Protein AF-A0A2V4DAL5-F1 (afdb_monomer_lite)

Sequence (123 aa):
LVMYIELTNGVIRFSMLDTSIRTGEVYVMNVKKVLTKYHISLVITPIIAAAVAITTLLFKDVISGFVGLFSEISALRLEESVELESVYGVALGTMIVFMLVAIVFIADIPGRYQKMREGGSDE

Structure (mmCIF, N/CA/C/O backbone):
data_AF-A0A2V4DAL5-F1
#
_entry.id   AF-A0A2V4DAL5-F1
#
loop_
_atom_site.group_PDB
_atom_site.id
_atom_site.type_symbol
_atom_site.label_atom_id
_atom_site.label_alt_id
_atom_site.label_comp_id
_atom_site.label_asym_id
_atom_site.label_entity_id
_atom_site.label_seq_id
_atom_site.pdbx_PDB_ins_code
_atom_site.Cartn_x
_atom_site.Cartn_y
_atom_site.Cartn_z
_atom_site.occupancy
_atom_site.B_iso_or_equiv
_atom_site.auth_seq_id
_atom_site.auth_comp_id
_atom_site.auth_asym_id
_atom_site.auth_atom_id
_atom_site.pdbx_PDB_model_num
ATOM 1 N N . LEU A 1 1 ? 20.917 6.900 -15.686 1.00 53.22 1 LEU A N 1
ATOM 2 C CA . LEU A 1 1 ? 19.773 6.535 -16.551 1.00 53.22 1 LEU A CA 1
ATOM 3 C C . LEU A 1 1 ? 18.505 7.229 -16.067 1.00 53.22 1 LEU A C 1
ATOM 5 O O . LEU A 1 1 ? 17.868 6.761 -15.132 1.00 53.22 1 LEU A O 1
ATOM 9 N N . VAL A 1 2 ? 18.155 8.351 -16.693 1.00 53.66 2 VAL A N 1
ATOM 10 C CA . VAL A 1 2 ? 16.916 9.094 -16.415 1.00 53.66 2 VAL A CA 1
ATOM 11 C C . VAL A 1 2 ? 15.946 8.857 -17.574 1.00 53.66 2 VAL A C 1
ATOM 13 O O . VAL A 1 2 ? 16.304 9.068 -18.736 1.00 53.66 2 VAL A O 1
ATOM 16 N N . MET A 1 3 ? 14.746 8.362 -17.264 1.00 66.25 3 MET A N 1
ATOM 17 C CA . MET A 1 3 ? 13.661 8.153 -18.226 1.00 66.25 3 MET A CA 1
ATOM 18 C C . MET A 1 3 ? 12.704 9.342 -18.150 1.00 66.25 3 MET A C 1
ATOM 20 O O . MET A 1 3 ? 12.204 9.657 -17.074 1.00 66.25 3 MET A O 1
ATOM 24 N N . TYR A 1 4 ? 12.451 9.985 -19.286 1.00 63.19 4 TYR A N 1
ATOM 25 C CA . TYR A 1 4 ? 11.448 11.033 -19.418 1.00 63.19 4 TYR A CA 1
ATOM 26 C C . TYR A 1 4 ? 10.128 10.416 -19.885 1.00 63.19 4 TYR A C 1
ATOM 28 O O . TYR A 1 4 ? 10.107 9.663 -20.866 1.00 63.19 4 TYR A O 1
ATOM 36 N N . ILE A 1 5 ? 9.051 10.720 -19.160 1.00 66.44 5 ILE A N 1
ATOM 37 C CA . ILE A 1 5 ? 7.681 10.346 -19.511 1.00 66.44 5 ILE A CA 1
ATOM 38 C C . ILE A 1 5 ? 6.982 11.619 -19.979 1.00 66.44 5 ILE A C 1
ATOM 40 O O . ILE A 1 5 ? 6.785 12.539 -19.188 1.00 66.44 5 ILE A O 1
ATOM 44 N N . GLU A 1 6 ? 6.612 11.666 -21.255 1.00 66.31 6 GLU A N 1
ATOM 45 C CA . GLU A 1 6 ? 5.822 12.757 -21.823 1.00 66.31 6 GLU A CA 1
ATOM 46 C C . GLU A 1 6 ? 4.372 12.301 -21.973 1.00 66.31 6 GLU A C 1
ATOM 48 O O . GLU A 1 6 ? 4.103 11.247 -22.561 1.00 66.31 6 GLU A O 1
ATOM 53 N N . LEU A 1 7 ? 3.438 13.088 -21.441 1.00 65.56 7 LEU A N 1
ATOM 54 C CA . LEU A 1 7 ? 2.006 12.849 -21.570 1.00 65.56 7 LEU A CA 1
ATOM 55 C C . LEU A 1 7 ? 1.404 13.942 -22.455 1.00 65.56 7 LEU A C 1
ATOM 57 O O . LEU A 1 7 ? 1.045 15.012 -21.971 1.00 65.56 7 LEU A O 1
ATOM 61 N N . THR A 1 8 ? 1.274 13.656 -23.751 1.00 64.12 8 THR A N 1
ATOM 62 C CA . THR A 1 8 ? 0.718 14.605 -24.728 1.00 64.12 8 THR A CA 1
ATOM 63 C C . THR A 1 8 ? -0.507 13.978 -25.390 1.00 64.12 8 THR A C 1
ATOM 65 O O . THR A 1 8 ? -0.416 12.894 -25.968 1.00 64.12 8 THR A O 1
ATOM 68 N N . ASN A 1 9 ? -1.672 14.634 -25.284 1.00 58.56 9 ASN A N 1
ATOM 69 C CA . ASN A 1 9 ? -2.960 14.157 -25.820 1.00 58.56 9 ASN A CA 1
ATOM 70 C C . ASN A 1 9 ? -3.303 12.701 -25.433 1.00 58.56 9 ASN A C 1
ATOM 72 O O . ASN A 1 9 ? -3.770 11.922 -26.261 1.00 58.56 9 ASN A O 1
ATOM 76 N N . GLY A 1 10 ? -3.025 12.309 -24.184 1.00 58.59 10 GLY A N 1
ATOM 77 C CA . GLY A 1 10 ? -3.317 10.963 -23.671 1.00 58.59 10 GLY A CA 1
ATOM 78 C C . GLY A 1 10 ? -2.381 9.855 -24.171 1.00 58.59 10 GLY A C 1
ATOM 79 O O . GLY A 1 10 ? -2.554 8.697 -23.797 1.00 58.59 10 GLY A O 1
ATOM 80 N N . VAL A 1 11 ? -1.371 10.183 -24.983 1.00 56.94 11 VAL A N 1
ATOM 81 C CA . VAL A 1 11 ? -0.356 9.229 -25.439 1.00 56.94 11 VAL A CA 1
ATOM 82 C C . VAL A 1 11 ? 0.877 9.353 -24.555 1.00 56.94 11 VAL A C 1
ATOM 84 O O . VAL A 1 11 ? 1.521 10.400 -24.517 1.00 56.94 11 VAL A O 1
ATOM 87 N N . ILE A 1 12 ? 1.219 8.263 -23.867 1.00 66.12 12 ILE A N 1
ATOM 88 C CA . ILE A 1 12 ? 2.426 8.180 -23.043 1.00 66.12 12 ILE A CA 1
ATOM 89 C C . ILE A 1 12 ? 3.623 7.888 -23.952 1.00 66.12 12 ILE A C 1
ATOM 91 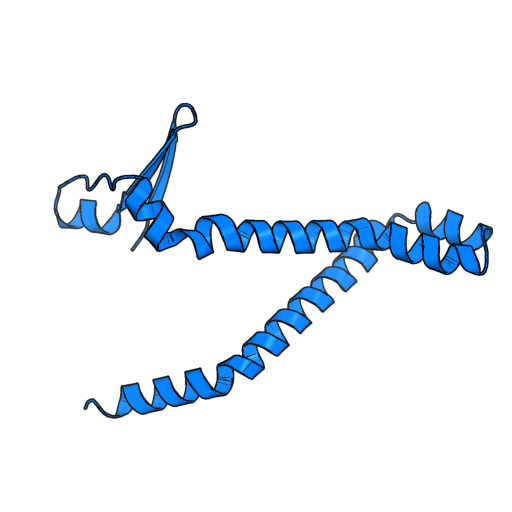O O . ILE A 1 12 ? 3.676 6.837 -24.599 1.00 66.12 12 ILE A O 1
ATOM 95 N N . ARG A 1 13 ? 4.591 8.808 -24.003 1.00 65.81 13 ARG A N 1
ATOM 96 C CA . ARG A 1 13 ? 5.856 8.639 -24.731 1.00 65.81 13 ARG A CA 1
ATOM 97 C C . ARG A 1 13 ? 7.010 8.511 -23.750 1.00 65.81 13 ARG A C 1
ATOM 99 O O . ARG A 1 13 ? 7.082 9.229 -22.759 1.00 65.81 13 ARG A O 1
ATOM 106 N N . PHE A 1 14 ? 7.924 7.596 -24.054 1.00 63.72 14 PHE A N 1
ATOM 107 C CA . PHE A 1 14 ? 9.075 7.294 -23.214 1.00 63.72 14 PHE A CA 1
ATOM 108 C C . PHE A 1 14 ? 10.364 7.610 -23.971 1.00 63.72 14 PHE A C 1
ATOM 110 O O . PHE A 1 14 ? 10.609 7.047 -25.041 1.00 63.72 14 PHE A O 1
ATOM 117 N N . SER A 1 15 ? 11.194 8.484 -23.403 1.00 64.81 15 SER A N 1
ATOM 118 C CA . SER A 1 15 ? 12.498 8.853 -23.963 1.00 64.81 15 SER A CA 1
ATOM 119 C C . SER A 1 15 ? 13.607 8.646 -22.932 1.00 64.81 15 SER A C 1
ATOM 121 O O . SER A 1 15 ? 13.449 8.965 -21.752 1.00 64.81 15 SER A O 1
ATOM 123 N N . MET A 1 16 ? 14.740 8.088 -23.360 1.00 64.00 16 MET A N 1
ATOM 124 C CA . MET A 1 16 ? 15.941 7.984 -22.525 1.00 64.00 16 MET A CA 1
ATOM 125 C C . MET A 1 16 ? 16.806 9.230 -22.723 1.00 64.00 16 MET A C 1
ATOM 127 O O . MET A 1 16 ? 17.603 9.294 -23.660 1.00 64.00 16 MET A O 1
ATOM 131 N N . LEU A 1 17 ? 16.678 10.201 -21.815 1.00 63.34 17 LEU A N 1
ATOM 132 C CA . LEU A 1 17 ? 17.420 11.466 -21.886 1.00 63.34 17 LEU A CA 1
ATOM 133 C C . LEU A 1 17 ? 18.939 11.239 -21.785 1.00 63.34 17 LEU A C 1
ATOM 135 O O . LEU A 1 17 ? 19.716 11.809 -22.540 1.00 63.34 17 LEU A O 1
ATOM 139 N N . ASP A 1 18 ? 19.347 10.340 -20.890 1.00 53.88 18 ASP A N 1
ATOM 140 C CA . ASP A 1 18 ? 20.755 10.055 -20.572 1.00 53.88 18 ASP A CA 1
ATOM 141 C C . ASP A 1 18 ? 21.522 9.441 -21.761 1.00 53.88 18 ASP A C 1
ATOM 143 O O . ASP A 1 18 ? 22.692 9.727 -21.996 1.00 53.88 18 ASP A O 1
ATOM 147 N N . THR A 1 19 ? 20.843 8.620 -22.570 1.00 58.12 19 THR A N 1
ATOM 148 C CA . THR A 1 19 ? 21.417 8.081 -23.813 1.00 58.12 19 THR A CA 1
ATOM 149 C C . THR A 1 19 ? 21.376 9.120 -24.926 1.00 58.12 19 THR A C 1
ATOM 151 O O . THR A 1 19 ? 22.371 9.277 -25.623 1.00 58.12 19 THR A O 1
ATOM 154 N N . SER A 1 20 ? 20.283 9.884 -25.034 1.00 57.25 20 SER A N 1
ATOM 155 C CA . SER A 1 20 ? 20.113 10.897 -26.079 1.00 57.25 20 SER A CA 1
ATOM 156 C C . SER A 1 20 ? 21.123 12.047 -25.994 1.00 57.25 20 SER A C 1
ATOM 158 O O . SER A 1 20 ? 21.649 12.463 -27.024 1.00 57.25 20 SER A O 1
ATOM 160 N N . ILE A 1 21 ? 21.475 12.510 -24.788 1.00 59.31 21 ILE A N 1
ATOM 161 C CA . ILE A 1 21 ? 22.483 13.570 -24.595 1.00 59.31 21 ILE A CA 1
ATOM 162 C C . ILE A 1 21 ? 23.894 13.085 -24.953 1.00 59.31 21 ILE A C 1
ATOM 164 O O . ILE A 1 21 ? 24.695 13.852 -25.480 1.00 59.31 21 ILE A O 1
ATOM 168 N N . ARG A 1 22 ? 24.204 11.806 -24.709 1.00 64.12 22 ARG A N 1
ATOM 169 C CA . ARG A 1 22 ? 25.530 11.241 -24.990 1.00 64.12 22 ARG A CA 1
ATOM 170 C C . ARG A 1 22 ? 25.749 10.918 -26.471 1.00 64.12 22 ARG A C 1
ATOM 172 O O . ARG A 1 22 ? 26.888 10.953 -26.922 1.00 64.12 22 ARG A O 1
ATOM 179 N N . THR A 1 23 ? 24.695 10.578 -27.214 1.00 61.59 23 THR A N 1
ATOM 180 C CA . THR A 1 23 ? 24.790 10.161 -28.627 1.00 61.59 23 THR A CA 1
ATOM 181 C C . THR A 1 23 ? 24.260 11.193 -29.622 1.00 61.59 23 THR A C 1
ATOM 183 O O . THR A 1 23 ? 24.391 10.981 -30.819 1.00 61.59 23 THR A O 1
ATOM 186 N N . GLY A 1 24 ? 23.642 12.288 -29.167 1.00 58.53 24 GLY A N 1
ATOM 187 C CA . GLY A 1 24 ? 23.064 13.315 -30.045 1.00 58.53 24 GLY A CA 1
ATOM 188 C C . GLY A 1 24 ? 21.816 12.867 -30.821 1.00 58.53 24 GLY A C 1
ATOM 189 O O . GLY A 1 24 ? 21.297 13.622 -31.637 1.00 58.53 24 GLY A O 1
ATOM 190 N N . GLU A 1 25 ? 21.310 11.660 -30.558 1.00 59.31 25 GLU A N 1
ATOM 191 C CA . GLU A 1 25 ? 20.162 11.064 -31.245 1.00 59.31 25 GLU A CA 1
ATOM 192 C C . GLU A 1 25 ? 18.997 10.872 -30.269 1.00 59.31 25 GLU A C 1
ATOM 194 O O . GLU A 1 25 ? 19.171 10.391 -29.146 1.00 59.31 25 GLU A O 1
ATOM 199 N N . VAL A 1 26 ? 17.784 11.250 -30.679 1.00 57.28 26 VAL A N 1
ATOM 200 C CA . VAL A 1 26 ? 16.578 11.078 -29.858 1.00 57.28 26 VAL A CA 1
ATOM 201 C C . VAL A 1 26 ? 16.099 9.633 -29.974 1.00 57.28 26 VAL A C 1
ATOM 203 O O . VAL A 1 26 ? 15.372 9.266 -30.897 1.00 57.28 26 VAL A O 1
ATOM 206 N N . TYR A 1 27 ? 16.494 8.798 -29.013 1.00 58.06 27 TYR A N 1
ATOM 207 C CA . TYR A 1 27 ? 16.007 7.424 -28.901 1.00 58.06 27 TYR A CA 1
ATOM 208 C C . TYR A 1 27 ? 14.563 7.412 -28.386 1.00 58.06 27 TYR A C 1
ATOM 210 O O . TYR A 1 27 ? 14.304 7.276 -27.188 1.00 58.06 27 TYR A O 1
ATOM 218 N N . VAL A 1 28 ? 13.606 7.533 -29.308 1.00 58.81 28 VAL A N 1
ATOM 219 C CA . VAL A 1 28 ? 12.188 7.287 -29.024 1.00 58.81 28 VAL A CA 1
ATOM 220 C C . VAL A 1 28 ? 11.988 5.776 -28.956 1.00 58.81 28 VAL A C 1
ATOM 222 O O . VAL A 1 28 ? 11.995 5.081 -29.972 1.00 58.81 28 VAL A O 1
ATOM 225 N N . MET A 1 29 ? 11.848 5.227 -27.751 1.00 64.50 29 MET A N 1
ATOM 226 C CA . MET A 1 29 ? 11.553 3.803 -27.624 1.00 64.50 29 MET A CA 1
ATOM 227 C C . MET A 1 29 ? 10.086 3.530 -27.941 1.00 64.50 29 MET A C 1
ATOM 229 O O . MET A 1 29 ? 9.185 4.233 -27.488 1.00 64.50 29 MET A O 1
ATOM 233 N N . ASN A 1 30 ? 9.840 2.438 -28.668 1.00 63.75 30 ASN A N 1
ATOM 234 C CA . ASN A 1 30 ? 8.492 1.925 -28.873 1.00 63.75 30 ASN A CA 1
ATOM 235 C C . ASN A 1 30 ? 7.850 1.588 -27.514 1.00 63.75 30 ASN A C 1
ATOM 237 O O . ASN A 1 30 ? 8.404 0.806 -26.735 1.00 63.75 30 ASN A O 1
ATOM 241 N N . VAL A 1 31 ? 6.666 2.150 -27.261 1.00 63.00 31 VAL A N 1
ATOM 242 C CA . VAL A 1 31 ? 5.901 2.039 -26.008 1.00 63.00 31 VAL A CA 1
ATOM 243 C C . VAL A 1 31 ? 5.747 0.585 -25.560 1.00 63.00 31 VAL A C 1
ATOM 245 O O . VAL A 1 31 ? 5.934 0.285 -24.384 1.00 63.00 31 VAL A O 1
ATOM 248 N N . LYS A 1 32 ? 5.514 -0.347 -26.498 1.00 64.94 32 LYS A N 1
ATOM 249 C CA . LYS A 1 32 ? 5.392 -1.783 -26.185 1.00 64.94 32 LYS A CA 1
ATOM 250 C C . LYS A 1 32 ? 6.652 -2.349 -25.521 1.00 64.94 32 LYS A C 1
ATOM 252 O O . LYS A 1 32 ? 6.554 -3.119 -24.575 1.00 64.94 32 LYS A O 1
ATOM 257 N N . LYS A 1 33 ? 7.838 -1.935 -25.977 1.00 65.50 33 LYS A N 1
ATOM 258 C CA . LYS A 1 33 ? 9.127 -2.420 -25.459 1.00 65.50 33 LYS A CA 1
ATOM 259 C C . LYS A 1 33 ? 9.430 -1.850 -24.0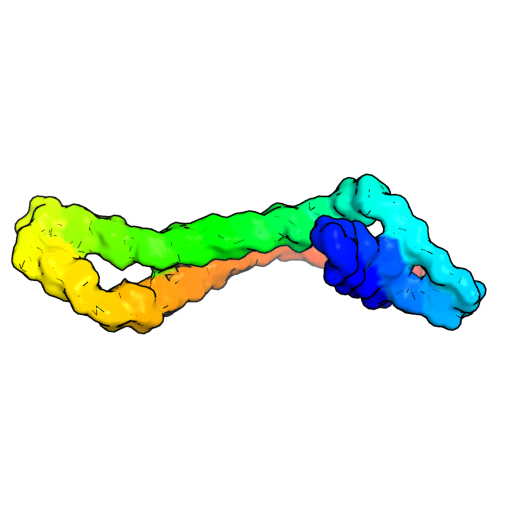70 1.00 65.50 33 LYS A C 1
ATOM 261 O O . LYS A 1 33 ? 9.997 -2.554 -23.237 1.00 65.50 33 LYS A O 1
ATOM 266 N N . VAL A 1 34 ? 9.032 -0.602 -23.809 1.00 63.59 34 VAL A N 1
ATOM 267 C CA . VAL A 1 34 ? 9.184 0.035 -22.489 1.00 63.59 34 VAL A CA 1
ATOM 268 C C . VAL A 1 34 ? 8.216 -0.568 -21.485 1.00 63.59 34 VAL A C 1
ATOM 270 O O . VAL A 1 34 ? 8.638 -0.927 -20.389 1.00 63.59 34 VAL A O 1
ATOM 273 N N . LEU A 1 35 ? 6.954 -0.754 -21.877 1.00 64.69 35 LEU A N 1
ATOM 274 C CA . LEU A 1 35 ? 5.951 -1.338 -21.001 1.00 64.69 35 LEU A CA 1
ATOM 275 C C . LEU A 1 35 ? 6.366 -2.750 -20.586 1.00 64.69 35 LEU A C 1
ATOM 277 O O . LEU A 1 35 ? 6.442 -3.010 -19.400 1.00 64.69 35 LEU A O 1
ATOM 281 N N . THR A 1 36 ? 6.776 -3.627 -21.508 1.00 67.00 36 THR A N 1
ATOM 282 C CA . THR A 1 36 ? 7.257 -4.972 -21.140 1.00 67.00 36 THR A CA 1
ATOM 283 C C . THR A 1 36 ? 8.474 -4.931 -20.208 1.00 67.00 36 THR A C 1
ATOM 285 O O . THR A 1 36 ? 8.515 -5.674 -19.226 1.00 67.00 36 THR A O 1
ATOM 288 N N . LYS A 1 37 ? 9.444 -4.043 -20.467 1.00 67.44 37 LYS A N 1
ATOM 289 C CA . LYS A 1 37 ? 10.683 -3.951 -19.677 1.00 67.44 37 LYS A CA 1
ATOM 290 C C . LYS A 1 37 ? 10.475 -3.351 -18.279 1.00 67.44 37 LYS A C 1
ATOM 292 O O . LYS A 1 37 ? 11.207 -3.713 -17.365 1.00 67.44 37 LYS A O 1
ATOM 297 N N . TYR A 1 38 ? 9.494 -2.464 -18.105 1.00 66.12 38 TYR A N 1
ATOM 298 C CA . TYR A 1 38 ? 9.268 -1.725 -16.857 1.00 66.12 38 TYR A CA 1
ATOM 299 C C . TYR A 1 38 ? 7.868 -1.931 -16.248 1.00 66.12 38 TYR A C 1
ATOM 301 O O . TYR A 1 38 ? 7.515 -1.213 -15.314 1.00 66.12 38 TYR A O 1
ATOM 309 N N . HIS A 1 39 ? 7.082 -2.912 -16.716 1.00 70.06 39 HIS A N 1
ATOM 310 C CA . HIS A 1 39 ? 5.689 -3.119 -16.281 1.00 70.06 39 HIS A CA 1
ATOM 311 C C . HIS A 1 39 ? 5.548 -3.271 -14.761 1.00 70.06 39 HIS A C 1
ATOM 313 O O . HIS A 1 39 ? 4.596 -2.750 -14.187 1.00 70.06 39 HIS A O 1
ATOM 319 N N . ILE A 1 40 ? 6.504 -3.937 -14.100 1.00 64.94 40 ILE A N 1
ATOM 320 C CA . ILE A 1 40 ? 6.490 -4.108 -12.642 1.00 64.94 40 ILE A CA 1
ATOM 321 C C . ILE A 1 40 ? 6.515 -2.745 -11.938 1.00 64.94 40 ILE A C 1
ATOM 323 O O . ILE A 1 40 ? 5.641 -2.448 -11.133 1.00 64.94 40 ILE A O 1
ATOM 327 N N . SER A 1 41 ? 7.473 -1.884 -12.277 1.00 69.12 41 SER A N 1
ATOM 328 C CA . SER A 1 41 ? 7.619 -0.588 -11.604 1.00 69.12 41 SER A CA 1
ATOM 329 C C . SER A 1 41 ? 6.521 0.403 -12.007 1.00 69.12 41 SER A C 1
ATOM 331 O O . SER A 1 41 ? 6.028 1.168 -11.184 1.00 69.12 41 SER A O 1
ATOM 333 N N . LEU A 1 42 ? 6.099 0.372 -13.275 1.00 72.12 42 LEU A N 1
ATOM 334 C CA . LEU A 1 42 ? 5.182 1.372 -13.824 1.00 72.12 42 LEU A CA 1
ATOM 335 C C . LEU A 1 42 ? 3.706 1.067 -13.539 1.00 72.12 42 LEU A C 1
ATOM 337 O O . LEU A 1 42 ? 2.904 1.991 -13.478 1.00 72.12 42 LEU A O 1
ATOM 341 N N . VAL A 1 43 ? 3.342 -0.207 -13.368 1.00 77.81 43 VAL A N 1
ATOM 342 C CA . VAL A 1 43 ? 1.943 -0.636 -13.200 1.00 77.81 43 VAL A CA 1
ATOM 343 C C . VAL A 1 43 ? 1.738 -1.365 -11.877 1.00 77.81 43 VAL A C 1
ATOM 345 O O . VAL A 1 43 ? 0.858 -0.989 -11.108 1.00 77.81 43 VAL A O 1
ATOM 348 N N . ILE A 1 44 ? 2.562 -2.369 -11.564 1.00 78.06 44 ILE A N 1
ATOM 349 C CA . ILE A 1 44 ? 2.351 -3.199 -10.367 1.00 78.06 44 ILE A CA 1
ATOM 350 C C . ILE A 1 44 ? 2.592 -2.404 -9.082 1.00 78.06 44 ILE A C 1
ATOM 352 O O . ILE A 1 44 ? 1.770 -2.463 -8.171 1.00 78.06 44 ILE A O 1
ATOM 356 N N . THR A 1 45 ? 3.667 -1.618 -9.008 1.00 82.44 45 THR A N 1
ATOM 357 C CA . THR A 1 45 ? 3.970 -0.815 -7.813 1.00 82.44 45 THR A CA 1
ATOM 358 C C . THR A 1 45 ? 2.852 0.182 -7.455 1.00 82.44 45 THR A C 1
ATOM 360 O O . THR A 1 45 ? 2.403 0.143 -6.306 1.00 82.44 45 THR A O 1
ATOM 363 N N . PRO A 1 46 ? 2.330 1.019 -8.380 1.00 84.62 46 PRO A N 1
ATOM 364 C CA . PRO A 1 46 ? 1.190 1.884 -8.076 1.00 84.62 46 PRO A CA 1
ATOM 365 C C . PRO A 1 46 ? -0.075 1.115 -7.685 1.00 84.62 46 PRO A C 1
ATOM 367 O O . PRO A 1 46 ? -0.795 1.560 -6.798 1.00 84.62 46 PRO A O 1
ATOM 370 N N . ILE A 1 47 ? -0.346 -0.038 -8.309 1.00 89.12 47 ILE A N 1
ATOM 371 C CA . ILE A 1 47 ? -1.519 -0.862 -7.976 1.00 89.12 47 ILE A CA 1
ATOM 372 C C . ILE A 1 47 ? -1.428 -1.382 -6.542 1.00 89.12 47 ILE A C 1
ATOM 374 O O . ILE A 1 47 ? -2.397 -1.275 -5.796 1.00 89.12 47 ILE A O 1
ATOM 378 N N . ILE A 1 48 ? -0.272 -1.915 -6.139 1.00 85.12 48 ILE A N 1
ATOM 379 C CA . ILE A 1 48 ? -0.066 -2.399 -4.769 1.00 85.12 48 ILE A CA 1
ATOM 380 C C . ILE A 1 48 ? -0.213 -1.241 -3.779 1.00 85.12 48 ILE A C 1
ATOM 382 O O . ILE A 1 48 ? -0.909 -1.382 -2.776 1.00 85.12 48 ILE A O 1
ATOM 386 N N . ALA A 1 49 ? 0.380 -0.082 -4.076 1.00 84.06 49 ALA A N 1
ATOM 387 C CA . ALA A 1 49 ? 0.249 1.102 -3.231 1.00 84.06 49 ALA A CA 1
ATOM 388 C C . ALA A 1 49 ? -1.216 1.556 -3.096 1.00 84.06 49 ALA A C 1
ATOM 390 O O . ALA A 1 49 ? -1.677 1.816 -1.986 1.00 84.06 49 ALA A O 1
ATOM 391 N N . ALA A 1 50 ? -1.968 1.590 -4.199 1.00 88.31 50 ALA A N 1
ATOM 392 C CA . ALA A 1 50 ? -3.387 1.927 -4.196 1.00 88.31 50 ALA A CA 1
ATOM 393 C C . ALA A 1 50 ? -4.220 0.906 -3.406 1.00 88.31 50 ALA A C 1
ATOM 395 O O . ALA A 1 50 ? -5.076 1.296 -2.619 1.00 88.31 50 ALA A O 1
ATOM 396 N N . ALA A 1 51 ? -3.945 -0.392 -3.558 1.00 87.94 51 ALA A N 1
ATOM 397 C CA . ALA A 1 51 ? -4.633 -1.444 -2.815 1.00 87.94 51 ALA A CA 1
ATOM 398 C C . ALA A 1 51 ? -4.401 -1.321 -1.300 1.00 87.94 51 ALA A C 1
ATOM 400 O O . ALA A 1 51 ? -5.349 -1.399 -0.516 1.00 87.94 51 ALA A O 1
ATOM 401 N N . VAL A 1 52 ? -3.155 -1.072 -0.884 1.00 84.62 52 VAL A N 1
ATOM 402 C CA . VAL A 1 52 ? -2.809 -0.843 0.527 1.00 84.62 52 VAL A CA 1
ATOM 403 C C . VAL A 1 52 ? -3.489 0.421 1.058 1.00 84.62 52 VAL A C 1
ATOM 405 O O . VAL A 1 52 ? -4.054 0.395 2.153 1.00 84.62 52 VAL A O 1
ATOM 408 N N . ALA A 1 53 ? -3.500 1.506 0.281 1.00 83.62 53 ALA A N 1
ATOM 409 C CA . ALA A 1 53 ? -4.162 2.750 0.663 1.00 83.62 53 ALA A CA 1
ATOM 410 C C . ALA A 1 53 ? -5.675 2.557 0.849 1.00 83.62 53 ALA A C 1
ATOM 412 O O . ALA A 1 53 ? -6.213 2.936 1.885 1.00 83.62 53 ALA A O 1
ATOM 413 N N . ILE A 1 54 ? -6.347 1.901 -0.101 1.00 87.25 54 ILE A N 1
ATOM 414 C CA . ILE A 1 54 ? -7.782 1.595 -0.009 1.00 87.25 54 ILE A CA 1
ATOM 415 C C . ILE A 1 54 ? -8.069 0.739 1.226 1.00 87.25 54 ILE A C 1
ATOM 417 O O . ILE A 1 54 ? -8.973 1.053 1.993 1.00 87.25 54 ILE A O 1
ATOM 421 N N . THR A 1 55 ? -7.268 -0.303 1.459 1.00 83.69 55 THR A N 1
ATOM 422 C CA . THR A 1 55 ? -7.419 -1.174 2.637 1.00 83.69 55 THR A CA 1
ATOM 4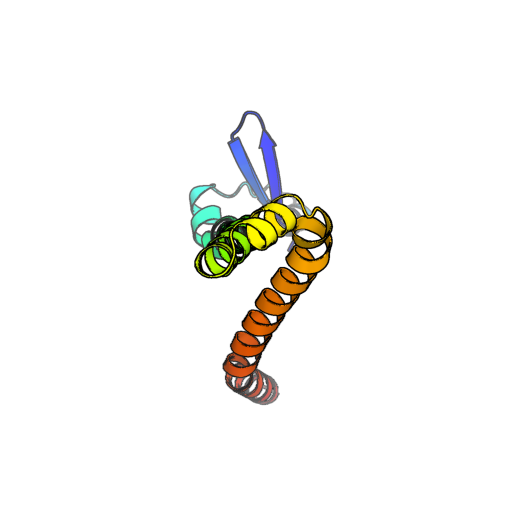23 C C . THR A 1 55 ? -7.290 -0.382 3.938 1.00 83.69 55 THR A C 1
ATOM 425 O O . THR A 1 55 ? -8.044 -0.608 4.879 1.00 83.69 55 THR A O 1
ATOM 428 N N . THR A 1 56 ? -6.365 0.578 3.981 1.00 81.56 56 THR A N 1
ATOM 429 C CA . THR A 1 56 ? -6.151 1.441 5.149 1.00 81.56 56 THR A CA 1
ATOM 430 C C . THR A 1 56 ? -7.331 2.387 5.376 1.00 81.56 56 THR A C 1
ATOM 432 O O . THR A 1 56 ? -7.752 2.566 6.513 1.00 81.56 56 THR A O 1
ATOM 435 N N . LEU A 1 57 ? -7.901 2.962 4.313 1.00 81.44 57 LEU A N 1
ATOM 436 C CA . LEU A 1 57 ? -9.060 3.856 4.416 1.00 81.44 57 LEU A CA 1
ATOM 437 C C . LEU A 1 57 ? -10.325 3.122 4.881 1.00 81.44 57 LEU A C 1
ATOM 439 O O . LEU A 1 57 ? -11.070 3.641 5.706 1.00 81.44 57 LEU A O 1
ATOM 443 N N . LEU A 1 58 ? -10.539 1.893 4.404 1.00 84.19 58 LEU A N 1
ATOM 444 C CA . LEU A 1 58 ? -11.690 1.062 4.783 1.00 84.19 58 LEU A CA 1
ATOM 445 C C . LEU A 1 58 ? -11.589 0.488 6.201 1.00 84.19 58 LEU A C 1
ATOM 447 O O . LEU A 1 58 ? -12.540 -0.100 6.713 1.00 84.19 58 LEU A O 1
ATOM 451 N N . PHE A 1 59 ? -10.443 0.645 6.859 1.00 81.44 59 PHE A N 1
ATOM 452 C CA . PHE A 1 59 ? -10.202 0.064 8.171 1.00 81.44 59 PHE A CA 1
ATOM 453 C C . PHE A 1 59 ? -11.166 0.587 9.248 1.00 81.44 59 PHE A C 1
ATOM 455 O O . PHE A 1 59 ? -11.539 -0.163 10.152 1.00 81.44 59 PHE A O 1
ATOM 462 N N . LYS A 1 60 ? -11.624 1.843 9.132 1.00 84.38 60 LYS A N 1
ATOM 463 C CA . LYS A 1 60 ? -12.602 2.417 10.069 1.00 84.38 60 LYS A CA 1
ATOM 464 C C . LYS A 1 60 ? -13.934 1.657 10.046 1.00 84.38 60 LYS A C 1
ATOM 466 O O . LYS A 1 60 ? -14.470 1.346 11.107 1.00 84.38 60 LYS A O 1
ATOM 471 N N . ASP A 1 61 ? -14.410 1.283 8.856 1.00 83.75 61 ASP A N 1
ATOM 472 C CA . ASP A 1 61 ? -15.696 0.603 8.668 1.00 83.75 61 ASP A CA 1
ATOM 473 C C . ASP A 1 61 ? -15.627 -0.822 9.233 1.00 83.75 61 ASP A C 1
ATOM 475 O O . ASP A 1 61 ? -16.571 -1.311 9.852 1.00 83.75 61 ASP A O 1
ATOM 479 N N . VAL A 1 62 ? -14.463 -1.469 9.098 1.00 84.56 62 VAL A N 1
ATOM 480 C CA . VAL A 1 62 ? -14.195 -2.795 9.671 1.00 84.56 62 VAL A CA 1
ATOM 481 C C . VAL A 1 62 ? -14.219 -2.755 11.201 1.00 84.56 62 VAL A C 1
ATOM 483 O O . VAL A 1 62 ? -14.847 -3.614 11.822 1.00 84.56 62 VAL A O 1
ATOM 486 N N . ILE A 1 63 ? -13.563 -1.767 11.822 1.00 84.25 63 ILE A N 1
ATOM 487 C CA . ILE A 1 63 ? -13.562 -1.622 13.286 1.00 84.25 63 ILE A CA 1
ATOM 488 C C . ILE A 1 63 ? -14.956 -1.285 13.803 1.00 84.25 63 ILE A C 1
ATOM 490 O O . ILE A 1 63 ? -15.410 -1.925 14.753 1.00 84.25 63 ILE A O 1
ATOM 494 N N . SER A 1 64 ? -15.628 -0.301 13.200 1.00 85.50 64 SER A N 1
ATOM 495 C CA . SER A 1 64 ? -16.978 0.088 13.613 1.00 85.50 64 SER A CA 1
ATOM 496 C C . SER A 1 64 ? -17.933 -1.104 13.516 1.00 85.50 64 SER A C 1
ATOM 498 O O . SER A 1 64 ? -18.612 -1.432 14.489 1.00 85.50 64 SER A O 1
ATOM 500 N N . GLY A 1 65 ? -17.885 -1.852 12.407 1.00 86.44 65 GLY A N 1
ATOM 501 C CA . GLY A 1 65 ? -18.681 -3.063 12.219 1.00 86.44 65 GLY A CA 1
ATOM 502 C C . GLY A 1 65 ? -18.398 -4.147 13.263 1.00 86.44 65 GLY A C 1
ATOM 503 O O . GLY A 1 65 ? -19.332 -4.738 13.803 1.00 86.44 65 GLY A O 1
ATOM 504 N N . PHE A 1 66 ? -17.128 -4.384 13.606 1.00 87.12 66 PHE A N 1
ATOM 505 C CA . PHE A 1 66 ? -16.762 -5.347 14.649 1.00 87.12 66 PHE A CA 1
ATOM 506 C C . PHE A 1 66 ? -17.260 -4.923 16.038 1.00 87.12 66 PHE A C 1
ATOM 508 O O . PHE A 1 66 ? -17.812 -5.742 16.771 1.00 87.12 66 PHE A O 1
ATOM 515 N N . VAL A 1 67 ? -17.107 -3.647 16.404 1.00 87.00 67 VAL A N 1
ATOM 516 C CA . VAL A 1 67 ? -17.590 -3.119 17.692 1.00 87.00 67 VAL A CA 1
ATOM 517 C C . VAL A 1 67 ? -19.121 -3.095 17.743 1.00 87.00 67 VAL A C 1
ATOM 519 O O . VAL A 1 67 ? -19.702 -3.334 18.806 1.00 87.00 67 VAL A O 1
ATOM 522 N N . GLY A 1 68 ? -19.777 -2.903 16.597 1.00 87.75 68 GLY A N 1
ATOM 523 C CA . GLY A 1 68 ? -21.232 -2.935 16.450 1.00 87.75 68 GLY A CA 1
ATOM 524 C C . GLY A 1 68 ? -21.858 -4.270 16.848 1.00 87.75 68 GLY A C 1
ATOM 525 O O . GLY A 1 68 ? -22.987 -4.285 17.328 1.00 87.75 68 GLY A O 1
ATOM 526 N N . LEU A 1 69 ? -21.107 -5.377 16.764 1.00 89.06 69 LEU A N 1
ATOM 527 C CA . LEU A 1 69 ? -21.559 -6.694 17.233 1.00 89.06 69 LEU A CA 1
ATOM 528 C C . LEU A 1 69 ? -21.744 -6.766 18.758 1.00 89.06 69 LEU A C 1
ATOM 530 O O . LEU A 1 69 ? -22.484 -7.622 19.240 1.00 89.06 69 LEU A O 1
ATOM 534 N N . PHE A 1 70 ? -21.074 -5.894 19.516 1.00 91.94 70 PHE A N 1
ATOM 535 C CA . PHE A 1 70 ? -21.104 -5.890 20.981 1.00 91.94 70 PHE A CA 1
ATOM 536 C C . PHE A 1 70 ? -21.876 -4.698 21.543 1.00 91.94 70 PHE A C 1
ATOM 538 O O . PHE A 1 70 ? -22.592 -4.838 22.534 1.00 91.94 70 PHE A O 1
ATOM 545 N N . SER A 1 71 ? -21.736 -3.518 20.930 1.00 88.25 71 SER A N 1
ATOM 546 C CA . SER A 1 71 ? -22.508 -2.336 21.309 1.00 88.25 71 SER A CA 1
ATOM 547 C C . SER A 1 71 ? -22.684 -1.370 20.140 1.00 88.25 71 SER A C 1
ATOM 549 O O . SER A 1 71 ? -21.717 -0.785 19.650 1.00 88.25 71 SER A O 1
ATOM 551 N N . GLU A 1 72 ? -23.939 -1.135 19.775 1.00 86.19 72 GLU A N 1
ATOM 552 C CA . GLU A 1 72 ? -24.337 -0.228 18.695 1.00 86.19 72 GLU A CA 1
ATOM 553 C C . GLU A 1 72 ? -23.931 1.228 18.984 1.00 86.19 72 GLU A C 1
ATOM 555 O O . GLU A 1 72 ? -23.387 1.913 18.124 1.00 86.19 72 GLU A O 1
ATOM 560 N N . ILE A 1 73 ? -24.077 1.681 20.236 1.00 85.81 73 ILE A N 1
ATOM 561 C CA . ILE A 1 73 ? -23.762 3.063 20.641 1.00 85.81 73 ILE A CA 1
ATOM 562 C C . ILE A 1 73 ? -22.262 3.372 20.505 1.00 85.81 73 ILE A C 1
ATOM 564 O O . ILE A 1 73 ? -21.888 4.464 20.079 1.00 85.81 73 ILE A O 1
ATOM 568 N N . SER A 1 74 ? -21.383 2.434 20.868 1.00 83.44 74 SER A N 1
ATOM 569 C CA . SER A 1 74 ? -19.935 2.651 20.736 1.00 83.44 74 SER A CA 1
ATOM 570 C C . SER A 1 74 ? -19.491 2.622 19.277 1.00 83.44 74 SER A C 1
ATOM 572 O O . SER A 1 74 ? -18.616 3.400 18.909 1.00 83.44 74 SER A O 1
ATOM 574 N N . ALA A 1 75 ? -20.101 1.766 18.453 1.00 83.50 75 ALA A N 1
ATOM 575 C CA . ALA A 1 75 ? -19.821 1.693 17.021 1.00 83.50 75 ALA A CA 1
ATOM 576 C C . ALA A 1 75 ? -20.166 3.006 16.312 1.00 83.50 75 ALA A C 1
ATOM 578 O O . ALA A 1 75 ? -19.325 3.563 15.617 1.00 83.50 75 ALA A O 1
ATOM 579 N N . LEU A 1 76 ? -21.342 3.570 16.598 1.00 84.62 76 LEU A N 1
ATOM 580 C CA . LEU A 1 76 ? -21.787 4.836 16.009 1.00 84.62 76 LEU A CA 1
ATOM 581 C C . LEU A 1 76 ? -20.827 5.991 16.341 1.00 84.62 76 LEU A C 1
ATOM 583 O O . LEU A 1 76 ? -20.467 6.791 15.485 1.00 84.62 76 LEU A O 1
ATOM 587 N N . ARG A 1 77 ? -20.314 6.019 17.576 1.00 84.56 77 ARG A N 1
ATOM 588 C CA . ARG A 1 77 ? -19.300 6.997 17.995 1.00 84.56 77 ARG A CA 1
ATOM 589 C C . ARG A 1 77 ? -17.950 6.788 17.310 1.00 84.56 77 ARG A C 1
ATOM 591 O O . ARG A 1 77 ? -17.264 7.767 17.039 1.00 84.56 77 ARG A O 1
ATOM 598 N N . LEU A 1 78 ? -17.545 5.542 17.071 1.00 82.00 78 LEU A N 1
ATOM 599 C CA . LEU A 1 78 ? -16.314 5.204 16.345 1.00 82.00 78 LEU A CA 1
ATOM 600 C C . LEU A 1 78 ? -16.415 5.567 14.860 1.00 82.00 78 LEU A C 1
ATOM 602 O O . LEU A 1 78 ? -15.435 6.029 14.287 1.00 82.00 78 LEU A O 1
ATOM 606 N N . GLU A 1 79 ? -17.591 5.403 14.260 1.00 80.81 79 GLU A N 1
ATOM 607 C CA . GLU A 1 79 ? -17.870 5.804 12.880 1.00 80.81 79 GLU A CA 1
ATOM 608 C C . GLU A 1 79 ? -17.832 7.328 12.705 1.00 80.81 79 GLU A C 1
ATOM 610 O O . GLU A 1 79 ? -17.249 7.830 11.746 1.00 80.81 79 GLU A O 1
ATOM 615 N N . GLU A 1 80 ? -18.364 8.074 13.676 1.00 79.94 80 GLU A N 1
ATOM 616 C CA . GLU A 1 80 ? -18.287 9.541 13.707 1.00 79.94 80 GLU A CA 1
ATOM 617 C C . GLU A 1 80 ? -16.902 10.073 14.132 1.00 79.94 80 GLU A C 1
ATOM 619 O O . GLU A 1 80 ? -16.637 11.277 14.057 1.00 79.94 80 GLU A O 1
ATOM 624 N N . SER A 1 81 ? -15.990 9.203 14.581 1.00 78.62 81 SER A N 1
ATOM 625 C CA . SER A 1 81 ? -14.682 9.617 15.092 1.00 78.62 81 SER A CA 1
ATOM 626 C C . SER A 1 81 ? -13.698 9.946 13.970 1.00 78.62 81 SER A C 1
ATOM 628 O O . SER A 1 81 ? -13.049 9.073 13.392 1.00 78.62 81 SER A O 1
ATOM 630 N N . VAL A 1 82 ? -13.472 11.245 13.765 1.00 65.12 82 VAL A N 1
ATOM 631 C CA . VAL A 1 82 ? -12.439 11.779 12.856 1.00 65.12 82 VAL A CA 1
ATOM 632 C C . VAL A 1 82 ? -11.029 11.327 13.259 1.00 65.12 82 VAL A C 1
ATOM 634 O O . VAL A 1 82 ? -10.164 11.125 12.406 1.00 65.12 82 VAL A O 1
ATOM 637 N N . GLU A 1 83 ? -10.781 11.124 14.553 1.00 73.19 83 GLU A N 1
ATOM 638 C CA . GLU A 1 83 ? -9.491 10.648 15.074 1.00 73.19 83 GLU A CA 1
ATOM 639 C C . GLU A 1 83 ? -9.167 9.219 14.619 1.00 73.19 83 GLU A C 1
ATOM 641 O O . GLU A 1 83 ? -8.002 8.889 14.381 1.00 73.19 83 GLU A O 1
ATOM 646 N N . LEU A 1 84 ? -10.195 8.381 14.454 1.00 68.94 84 LEU A N 1
ATOM 647 C CA . LEU A 1 84 ? -10.040 6.995 14.029 1.00 68.94 84 LEU A CA 1
ATOM 648 C C . LEU A 1 84 ? -9.673 6.904 12.547 1.00 68.94 84 LEU A C 1
ATOM 650 O O . LEU A 1 84 ? -8.802 6.122 12.176 1.00 68.94 84 LEU A O 1
ATOM 654 N N . GLU A 1 85 ? -10.278 7.753 11.719 1.00 71.06 85 GLU A N 1
ATOM 655 C CA . GLU A 1 85 ? -9.970 7.840 10.292 1.00 71.06 85 GLU A CA 1
ATOM 656 C C . GLU A 1 85 ? -8.605 8.494 10.034 1.00 71.06 85 GLU A C 1
ATOM 658 O O . GLU A 1 85 ? -7.819 8.000 9.226 1.00 71.06 85 GLU A O 1
ATOM 663 N N . SER A 1 86 ? -8.294 9.587 10.737 1.00 72.69 86 SER A N 1
ATOM 664 C CA . SER A 1 86 ? -7.138 10.430 10.405 1.00 72.69 86 SER A CA 1
ATOM 665 C C . SER A 1 86 ? -5.856 10.098 11.175 1.00 72.69 86 SER A C 1
ATOM 667 O O . SER A 1 86 ? -4.790 10.026 10.568 1.00 72.69 86 SER A O 1
ATOM 669 N N . VAL A 1 87 ? -5.915 9.883 12.493 1.00 79.38 87 VAL A N 1
ATOM 670 C CA . VAL A 1 87 ? -4.714 9.685 13.327 1.00 79.38 87 VAL A CA 1
ATOM 671 C C . VAL A 1 87 ? -4.420 8.198 13.479 1.00 79.38 87 VAL A C 1
ATOM 673 O O . VAL A 1 87 ? -3.327 7.735 13.145 1.00 79.38 87 VAL A O 1
ATOM 676 N N . TYR A 1 88 ? -5.408 7.426 13.935 1.00 80.94 88 TYR A N 1
ATOM 677 C CA . TYR A 1 88 ? -5.233 5.994 14.176 1.00 80.94 88 TYR A CA 1
ATOM 678 C C . TYR A 1 88 ? -5.185 5.186 12.876 1.00 80.94 88 TYR A C 1
ATOM 680 O O . TYR A 1 88 ? -4.364 4.276 12.768 1.00 80.94 88 TYR A O 1
ATOM 688 N N . GLY A 1 89 ? -5.979 5.554 11.865 1.00 78.31 89 GLY A N 1
ATOM 689 C CA . GLY A 1 89 ? -5.943 4.937 10.537 1.00 78.31 89 GLY A CA 1
ATOM 690 C C . GLY A 1 89 ? -4.576 5.070 9.862 1.00 78.31 89 GLY A C 1
ATOM 691 O O . GLY A 1 89 ? -4.013 4.079 9.395 1.00 78.31 89 GLY A O 1
ATOM 692 N N . VAL A 1 90 ? -3.976 6.266 9.890 1.00 80.94 90 VAL A N 1
ATOM 693 C CA . VAL A 1 90 ? -2.627 6.497 9.342 1.00 80.94 90 VAL A CA 1
ATOM 694 C C . VAL A 1 90 ? -1.566 5.743 10.145 1.00 80.94 90 VAL A C 1
ATOM 696 O O . VAL A 1 90 ? -0.707 5.076 9.561 1.00 80.94 90 VAL A O 1
ATOM 699 N N . ALA A 1 91 ? -1.626 5.789 11.479 1.00 84.75 91 ALA A N 1
ATOM 700 C CA . ALA A 1 91 ? -0.684 5.060 12.328 1.00 84.75 91 ALA A CA 1
ATOM 701 C C . ALA A 1 91 ? -0.727 3.546 12.061 1.00 84.75 91 ALA A C 1
ATOM 703 O O . ALA A 1 91 ? 0.310 2.897 11.923 1.00 84.75 91 ALA A O 1
ATOM 704 N N . LEU A 1 92 ? -1.922 2.985 11.907 1.00 80.81 92 LEU A N 1
ATOM 705 C CA . LEU A 1 92 ? -2.095 1.569 11.625 1.00 80.81 92 LEU A CA 1
ATOM 706 C C . LEU A 1 92 ? -1.661 1.199 10.197 1.00 80.81 92 LEU A C 1
ATOM 708 O O . LEU A 1 92 ? -0.956 0.208 10.010 1.00 80.81 92 LEU A O 1
ATOM 712 N N . GLY A 1 93 ? -1.990 2.021 9.197 1.00 81.75 93 GLY A N 1
ATOM 713 C CA . GLY A 1 93 ? -1.539 1.815 7.819 1.00 81.75 93 GLY A CA 1
ATOM 714 C C . GLY A 1 93 ? -0.015 1.824 7.691 1.00 81.75 93 GLY A C 1
ATOM 715 O O . GLY A 1 93 ? 0.567 0.944 7.055 1.00 81.75 93 GLY A O 1
ATOM 716 N N . THR A 1 94 ? 0.655 2.770 8.358 1.00 86.06 94 THR A N 1
ATOM 717 C CA . THR A 1 94 ? 2.125 2.819 8.368 1.00 86.06 94 THR A CA 1
ATOM 718 C C . THR A 1 94 ? 2.725 1.585 9.037 1.00 86.06 94 THR A C 1
ATOM 720 O O . THR A 1 94 ? 3.655 0.999 8.483 1.00 86.06 94 THR A O 1
ATOM 723 N N . MET A 1 95 ? 2.161 1.121 10.158 1.00 87.31 95 MET A N 1
ATOM 724 C CA . MET A 1 95 ? 2.596 -0.108 10.828 1.00 87.31 95 MET A CA 1
ATOM 725 C C . MET A 1 95 ? 2.522 -1.328 9.896 1.00 87.31 95 MET A C 1
ATOM 727 O O . MET A 1 95 ? 3.490 -2.084 9.804 1.00 87.31 95 MET A O 1
ATOM 731 N N . ILE A 1 96 ? 1.413 -1.501 9.170 1.00 84.50 96 ILE A N 1
ATOM 732 C CA . ILE A 1 96 ? 1.224 -2.619 8.231 1.00 84.50 96 ILE A CA 1
ATOM 733 C C . ILE A 1 96 ? 2.269 -2.571 7.112 1.00 84.50 96 ILE A C 1
ATOM 735 O O . ILE A 1 96 ? 2.903 -3.585 6.814 1.00 84.50 96 ILE A O 1
ATOM 739 N N . VAL A 1 97 ? 2.491 -1.396 6.515 1.00 86.00 97 VAL A N 1
ATOM 740 C CA . VAL A 1 97 ? 3.508 -1.220 5.467 1.00 86.00 97 VAL A CA 1
ATOM 741 C C . VAL A 1 97 ? 4.898 -1.559 5.999 1.00 86.00 97 VAL A C 1
ATOM 743 O O . VAL A 1 97 ? 5.626 -2.319 5.360 1.00 86.00 97 VAL A O 1
ATOM 746 N N . PHE A 1 98 ? 5.259 -1.056 7.182 1.00 90.56 98 PHE A N 1
ATOM 747 C CA . PHE A 1 98 ? 6.546 -1.355 7.808 1.00 90.56 98 PHE A CA 1
ATOM 748 C C . PHE A 1 98 ? 6.725 -2.848 8.079 1.00 90.56 98 PHE A C 1
ATOM 750 O O . PHE A 1 98 ? 7.797 -3.389 7.816 1.00 90.56 98 PHE A O 1
ATOM 757 N N . MET A 1 99 ? 5.683 -3.528 8.553 1.00 90.94 99 MET A N 1
ATOM 758 C CA . MET A 1 99 ? 5.721 -4.964 8.808 1.00 90.94 99 MET A CA 1
ATOM 759 C C . MET A 1 99 ? 5.905 -5.768 7.515 1.00 90.94 99 MET A C 1
ATOM 761 O O . MET A 1 99 ? 6.751 -6.660 7.466 1.00 90.94 99 MET A O 1
ATOM 765 N N . LEU A 1 100 ? 5.179 -5.428 6.445 1.00 87.62 100 LEU A N 1
ATOM 766 C CA . LEU A 1 100 ? 5.342 -6.069 5.137 1.00 87.62 100 LEU A CA 1
ATOM 767 C C . LEU A 1 100 ? 6.757 -5.871 4.585 1.00 87.62 100 LEU A C 1
ATOM 769 O O . LEU A 1 100 ? 7.391 -6.832 4.147 1.00 87.62 100 LEU A O 1
ATOM 773 N N . VAL A 1 101 ? 7.277 -4.643 4.653 1.00 87.25 101 VAL A N 1
ATOM 774 C CA . VAL A 1 101 ? 8.648 -4.335 4.229 1.00 87.25 101 VAL A CA 1
ATOM 775 C C . VAL A 1 101 ? 9.663 -5.104 5.072 1.00 87.25 101 VAL A C 1
ATOM 777 O O . VAL A 1 101 ? 10.603 -5.655 4.508 1.00 87.25 101 VAL A O 1
ATOM 780 N N . ALA A 1 102 ? 9.471 -5.203 6.389 1.00 90.94 102 ALA A N 1
ATOM 781 C CA . ALA A 1 102 ? 10.360 -5.951 7.273 1.00 90.94 102 ALA A CA 1
ATOM 782 C C . ALA A 1 102 ? 10.393 -7.450 6.934 1.00 90.94 102 ALA A C 1
ATOM 784 O O . ALA A 1 102 ? 11.472 -8.035 6.874 1.00 90.94 102 ALA A O 1
ATOM 785 N N . ILE A 1 103 ? 9.239 -8.064 6.653 1.00 92.25 103 ILE A N 1
ATOM 786 C CA . ILE A 1 103 ? 9.154 -9.478 6.252 1.00 92.25 103 ILE A CA 1
ATOM 787 C C . ILE A 1 103 ? 9.895 -9.710 4.933 1.00 92.25 103 ILE A C 1
ATOM 789 O O . ILE A 1 103 ? 10.734 -10.607 4.846 1.00 92.25 103 ILE A O 1
ATOM 793 N N . VAL A 1 104 ? 9.621 -8.883 3.919 1.00 89.69 104 VAL A N 1
ATOM 794 C CA . VAL A 1 104 ? 10.291 -8.981 2.613 1.00 89.69 104 VAL A CA 1
ATOM 795 C C . VAL A 1 104 ? 11.793 -8.743 2.760 1.00 89.69 104 VAL A C 1
ATOM 797 O O . VAL A 1 104 ? 12.588 -9.466 2.167 1.00 89.69 104 VAL A O 1
ATOM 800 N N . PHE A 1 105 ? 12.192 -7.774 3.584 1.00 87.75 105 PHE A N 1
ATOM 801 C CA . PHE A 1 105 ? 13.592 -7.483 3.863 1.00 87.75 105 PHE A CA 1
ATOM 802 C C . PHE A 1 105 ? 14.298 -8.683 4.492 1.00 87.75 105 PHE A C 1
ATOM 804 O O . PHE A 1 105 ? 15.338 -9.084 3.985 1.00 87.75 105 PHE A O 1
ATOM 811 N N . ILE A 1 106 ? 13.723 -9.289 5.539 1.00 91.06 106 ILE A N 1
ATOM 812 C CA . ILE A 1 106 ? 14.286 -10.476 6.203 1.00 91.06 106 ILE A CA 1
ATOM 813 C C . ILE A 1 106 ? 14.424 -11.640 5.218 1.00 91.06 106 ILE A C 1
ATOM 815 O O . ILE A 1 106 ? 15.464 -12.298 5.195 1.00 91.06 106 ILE A O 1
ATOM 819 N N . ALA A 1 107 ? 13.413 -11.868 4.377 1.00 90.56 107 ALA A N 1
ATOM 820 C CA . ALA A 1 107 ? 13.456 -12.909 3.354 1.00 90.56 107 ALA A CA 1
ATOM 821 C C . ALA A 1 107 ? 14.564 -12.675 2.303 1.00 90.56 107 ALA A C 1
ATOM 823 O O . ALA A 1 107 ? 15.120 -13.638 1.779 1.00 90.56 107 ALA A O 1
ATOM 824 N N . ASP A 1 108 ? 14.913 -11.415 2.023 1.00 87.25 108 ASP A N 1
ATOM 825 C CA . ASP A 1 108 ? 15.919 -11.010 1.028 1.00 87.25 108 ASP A CA 1
ATOM 826 C C . ASP A 1 108 ? 17.363 -10.950 1.587 1.00 87.25 108 ASP A C 1
ATOM 828 O O . ASP A 1 108 ? 18.329 -10.896 0.820 1.00 87.25 108 ASP A O 1
ATOM 832 N N . ILE A 1 109 ? 17.559 -11.009 2.915 1.00 85.31 109 ILE A N 1
ATOM 833 C CA . ILE A 1 109 ? 18.894 -10.971 3.559 1.00 85.31 109 ILE A CA 1
ATOM 834 C C . ILE A 1 109 ? 19.874 -12.020 2.988 1.00 85.31 109 ILE A C 1
ATOM 836 O O . ILE A 1 109 ? 21.011 -11.647 2.674 1.00 85.31 109 ILE A O 1
ATOM 840 N N . PRO A 1 110 ? 19.501 -13.307 2.808 1.00 78.62 110 PRO A N 1
ATOM 841 C CA . PRO A 1 110 ? 20.434 -14.325 2.321 1.00 78.62 110 PRO A CA 1
ATOM 842 C C . PRO A 1 110 ? 20.930 -14.051 0.896 1.00 78.62 110 PRO A C 1
ATOM 844 O O . PRO A 1 110 ? 22.117 -14.217 0.617 1.00 78.62 110 PRO A O 1
ATOM 847 N N . GLY A 1 111 ? 20.044 -13.590 0.006 1.00 79.88 111 GLY A N 1
ATOM 848 C CA . GLY A 1 111 ? 20.388 -13.267 -1.382 1.00 79.88 111 GLY A CA 1
ATOM 849 C C . GLY A 1 111 ? 21.323 -12.061 -1.481 1.00 79.88 111 GLY A C 1
ATOM 850 O O . GLY A 1 111 ? 22.274 -12.064 -2.266 1.00 79.88 111 GLY A O 1
ATOM 851 N N . ARG A 1 112 ? 21.127 -11.054 -0.618 1.00 74.94 112 ARG A N 1
ATOM 852 C CA . ARG A 1 112 ? 22.052 -9.913 -0.511 1.00 74.94 112 ARG A CA 1
ATOM 853 C C . ARG A 1 112 ? 23.436 -10.335 -0.034 1.00 74.94 112 ARG A C 1
ATOM 855 O O . ARG A 1 112 ? 24.425 -9.876 -0.599 1.00 74.94 112 ARG A O 1
ATOM 862 N N . TYR A 1 113 ? 23.512 -11.229 0.951 1.00 75.19 113 TYR A N 1
ATOM 863 C CA . TYR A 1 113 ? 24.789 -11.744 1.447 1.00 75.19 113 TYR A CA 1
ATOM 864 C C . TYR A 1 113 ? 25.546 -12.547 0.375 1.00 75.19 113 TYR A C 1
ATOM 866 O O . TYR A 1 113 ? 26.752 -12.371 0.213 1.00 75.19 113 TYR A O 1
ATOM 874 N N . GLN A 1 114 ? 24.842 -13.373 -0.408 1.00 75.62 114 GLN A N 1
ATOM 875 C CA . GLN A 1 114 ? 25.435 -14.118 -1.528 1.00 75.62 114 GLN A CA 1
ATOM 876 C C . GLN A 1 114 ? 26.016 -13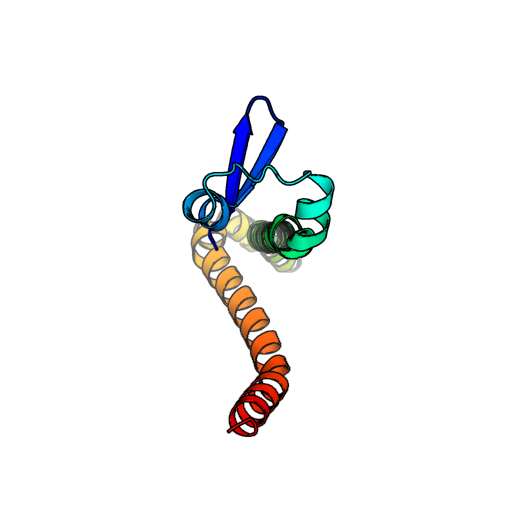.178 -2.590 1.00 75.62 114 GLN A C 1
ATOM 878 O O . GLN A 1 114 ? 27.183 -13.311 -2.950 1.00 75.62 114 GLN A O 1
ATOM 883 N N . LYS A 1 115 ? 25.260 -12.152 -2.995 1.00 77.00 115 LYS A N 1
ATOM 884 C CA . LYS A 1 115 ? 25.705 -11.167 -3.989 1.00 77.00 115 LYS A CA 1
ATOM 885 C C . LYS A 1 115 ? 26.909 -10.336 -3.527 1.00 77.00 115 LYS A C 1
ATOM 887 O O . LYS A 1 115 ? 27.775 -10.012 -4.334 1.00 77.00 115 LYS A O 1
ATOM 892 N N . MET A 1 116 ? 26.984 -9.995 -2.236 1.00 76.00 116 MET A N 1
ATOM 893 C CA . MET A 1 116 ? 28.151 -9.312 -1.657 1.00 76.00 116 MET A CA 1
ATOM 894 C C . MET A 1 116 ? 29.394 -10.207 -1.632 1.00 76.00 116 MET A C 1
ATOM 896 O O . MET A 1 116 ? 30.505 -9.701 -1.750 1.00 76.00 116 MET A O 1
ATOM 900 N N . ARG A 1 117 ? 29.214 -11.525 -1.490 1.00 72.69 117 ARG A N 1
ATOM 901 C CA . ARG A 1 117 ? 30.313 -12.494 -1.504 1.00 72.69 117 ARG A CA 1
ATOM 902 C C . ARG A 1 117 ? 30.828 -12.762 -2.919 1.00 72.69 117 ARG A C 1
ATOM 904 O O . ARG A 1 117 ? 32.031 -12.860 -3.105 1.00 72.69 117 ARG A O 1
ATOM 911 N N . GLU A 1 118 ? 29.931 -12.843 -3.895 1.00 74.94 118 GLU A N 1
ATOM 912 C CA . GLU A 1 118 ? 30.270 -13.049 -5.311 1.00 74.94 118 GLU A CA 1
ATOM 913 C C . GLU A 1 118 ? 30.938 -11.814 -5.938 1.00 74.94 118 GLU A C 1
ATOM 915 O O . GLU A 1 118 ? 31.856 -11.949 -6.737 1.00 74.94 118 GLU A O 1
ATOM 920 N N . GLY A 1 119 ? 30.554 -10.600 -5.523 1.00 61.72 119 GLY A N 1
ATOM 921 C CA . GLY A 1 119 ? 31.192 -9.361 -5.987 1.00 61.72 119 GLY A CA 1
ATOM 922 C C . GLY A 1 119 ? 32.612 -9.114 -5.454 1.00 61.72 119 GLY A C 1
ATOM 923 O O . GLY A 1 119 ? 33.248 -8.166 -5.898 1.00 61.72 119 GLY A O 1
ATOM 924 N N . GLY A 1 120 ? 33.097 -9.926 -4.506 1.00 56.12 120 GLY A N 1
ATOM 925 C CA . GLY A 1 120 ? 34.468 -9.869 -3.978 1.00 56.12 120 GLY A CA 1
ATOM 926 C C . GLY A 1 120 ? 35.386 -10.984 -4.489 1.00 56.12 120 GLY A C 1
ATOM 927 O O . GLY A 1 120 ? 36.520 -11.078 -4.035 1.00 56.12 120 GLY A O 1
ATOM 928 N N . SER A 1 121 ? 34.895 -11.853 -5.380 1.00 52.41 121 SER A N 1
ATOM 929 C CA . SER A 1 121 ? 35.654 -12.973 -5.962 1.00 52.41 121 SER A CA 1
ATOM 930 C C . SER A 1 121 ? 36.092 -12.752 -7.417 1.00 52.41 121 SER A C 1
ATOM 932 O O . SER A 1 121 ? 36.652 -13.668 -8.009 1.00 52.41 121 SER A O 1
ATOM 934 N N . ASP A 1 122 ? 35.862 -11.552 -7.962 1.00 53.00 122 ASP A N 1
ATOM 935 C CA . ASP A 1 122 ? 36.307 -11.111 -9.296 1.00 53.00 122 ASP A CA 1
ATOM 936 C C . ASP A 1 122 ? 37.414 -10.025 -9.205 1.00 53.00 122 ASP A C 1
ATOM 938 O O . ASP A 1 122 ? 37.438 -9.083 -9.999 1.00 53.00 122 ASP A O 1
ATOM 942 N N . GLU A 1 123 ? 38.329 -10.148 -8.233 1.00 41.56 123 GLU A N 1
ATOM 943 C CA . GLU A 1 123 ? 39.645 -9.472 -8.223 1.00 41.56 123 GLU A CA 1
ATOM 944 C C . GLU A 1 123 ? 40.788 -10.495 -8.223 1.00 41.56 123 GLU A C 1
ATOM 946 O O . GLU A 1 123 ? 40.743 -11.445 -7.405 1.00 41.56 123 GLU A O 1
#

Secondary structure (DSSP, 8-state):
--EEEEEETTEEEEEEHHHHHHHSS--B--HHHHHHHHHIIIIIHHHHHHHHHHHHHTHHHHHHHHHHTT-HHHHHHHHS-HHIIIIIHHHHHHHHHHHHHHHHHHHHHHHHHHHHHHTTS--

Radius of gyration: 23.14 Å; chains: 1; bounding box: 64×29×53 Å

pLDDT: mean 74.89, std 11.81, range [41.56, 92.25]

Foldseek 3Di:
DDWDWDQDPNDTWIWDPVVCVVPVDTPGDDPVVCCVVCVCPPPVVVVVVVVLVVVLQCVLVVVLVVVCVVPPVVSVVSNVDPCCRPPVSVVVSVVVVVVVCVVVVVVCVVVVVVVVVVVVPPD

=== Feature glossary ===
A reading guide for the features in this record.

Start from the sequence.

  · Sequence gives the chain of amino acids in standard one-letter code (A=alanine, C=cysteine, …, Y=tyrosine), read N→C. It is the only feature that is directly encoded by the gene; all structural features are derived from the folded form of this sequence.

Fold it, and you get atomic coordinates and the backbone conformation that goes with them.

  · The mmCIF table is the protein's shape written out atom by atom. For each backbone N, Cα, C, and carbonyl O, it records an (x, y, z) coordinate triple in Å plus the residue type, chain letter, a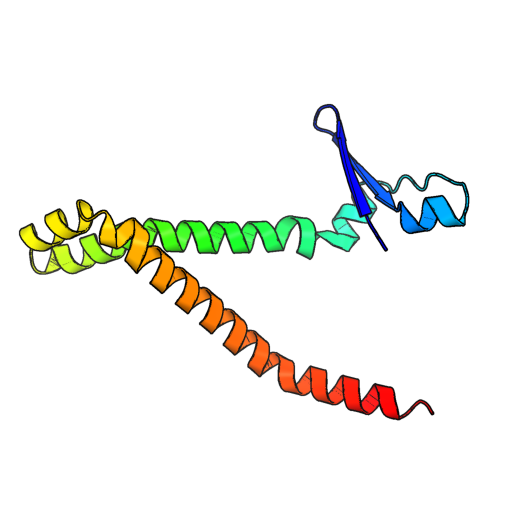nd residue number.

  · Backbone dihedral angles. Every residue except chain termini has a φ (preceding-C → N → Cα → C) and a ψ (N → Cα → C → next-N). They are reported in degrees following the IUPAC sign convention. Secondary structure is essentially a statement about which (φ, ψ) basin each residue occupies.

  · DSSP 8-state secondary structure assigns each residue one of H (α-helix), G (3₁₀-helix), I (π-helix), E (extended β-strand), B (isolated β-bridge), T (hydrogen-bonded turn), S (bend), or '-' (coil). The assignment is computed from backbone hydrogen-bond geometry via the Kabsch–Sander algorithm.

  · P-SEA three-state annotation labels each residue as helix, strand, or coil based purely on the geometry of the Cα trace. It serves as a fallback when the full backbone (and thus DSSP) is unavailable.

Summarize the fold with a handful of shape descriptors and a per-residue structural alphabet.

  · Radius of gyration (Rg) is the root-mean-square distance of Cα atoms from their centroid — a single number for overall size and compactness. A globular domain of N residues has Rg ≈ 2.2·N^0.38 Å; an extended or disordered chain has a much larger Rg. The Cα contact count is the number of residue pairs whose Cα atoms are within 8 Å and are more than four positions apart in sequence — a standard proxy for tertiary packing density. The bounding box is the smallest axis-aligned box enclosing all Cα atoms.

  · Foldseek's 3Di representation compresses backbone geometry into a per-residue letter drawn from a learned twenty-state alphabet. It captures the tertiary interaction pattern around each residue — which residues are packed against it in space, regardless of where they are in sequence.

  · Accessible surface area quantifies burial. A residue with SASA near zero is packed into the hydrophobic core; one with SASA >100 Å² sits on the surface. Computed here via the Shrake–Rupley numerical algorithm with a 1.4 Å probe.

Ask how reliable the model is.

  · For AlphaFold models, the B-factor field carries pLDDT — the model's own estimate of local accuracy on a 0–100 scale. Regions with pLDDT<50 should be treated as essentially unmodeled; they often correspond to intrinsically disordered segments.

  · For experimental (PDB) structures, the B-factor (temperature factor) quantifies the positional spread of each atom in the crystal — a combination of thermal vibration and static disorder — in units of Å². High B-factors mark flexible loops or poorly resolved regions; low B-factors mark the rigid, well-ordered core.

  · PAE(i, j) answers: if I align the predicted and t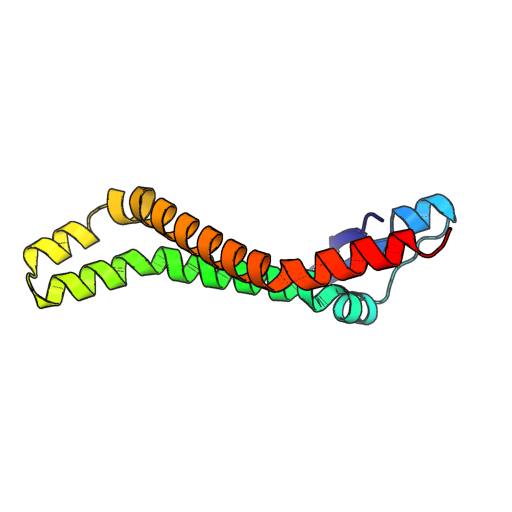rue structures on residue i, how far off (in Å) do I expect residue j to be? A block-diagonal PAE matrix with low values on the blocks and high values off-diagonal is the signature of a multi-domain protein with confidently predicted domains but uncertain inter-domain orientation.

Place it in context: what it resembles, what it is annotated as, and how it looks.

  · Structural nearest neighbors (via Foldseek easy-search vs the PDB). Reported per hit: target PDB id, E-value, and alignment TM-score. A TM-score above ~0.5 is the conventional threshold for 'same fold'.

  · Functional annotations link the protein to curated databases. InterPro entries identify conserved domains and families by matching the sequence against member-database signatures (Pfam, PROSITE, CDD, …). Gene Ontology (GO) terms describe molecular function, biological process, and cellular component in a controlled vocabulary. CATH places the structure in a hierarchical fold classification (Class/Architecture/Topology/Homologous-superfamily). The organism is the source species.

  · Plot images: a contact map (which residues are close in 3D, as an N×N binary image), a Ramachandran scatter (backbone torsion angles, revealing secondary-structure composition at a glance), and — for AlphaFold structures — a PAE heatmap (pairwise prediction confidence).

  · Structure images are PyMOL renders from six orthogonal camera directions. Cartoon representation draws helices as coils and strands as arrows; sticks shows the backbone as bonds; surface shows the solvent-excluded envelope. Rainbow coloring maps sequence position to hue (blue→red, N→C); chain coloring assigns a distinct color per polypeptide.